Protein AF-A0A9W4WYL2-F1 (afdb_monomer_lite)

Sequence (169 aa):
MANPKKKDCKRVLAKWSCSSDGCPNKWTGSTLILIKKYKDKISAKDLKIGDYIEQKCKICDNKQNELTDYEPYFFEHLVYEDKEKKKWYRVFGEWDCNNNECEKKWTSSYTWILLEKYQNDIPASDLNRVELSSKNLIYLFFVKSAEITPLNASNMWVFKAPKIRYWFN

Foldseek 3Di:
DDQPDPQQWAKWWWWWAAPDPPDRDIDIDIWIAGNVCVLVVPFQVRDDVNRIQFDADPPPRDGDIGGHGIFHDDDPVQWDADPVRFIKGFDWFKWFFPDPPGGDIDIDSQKIFGVVCVRNVPAQQRDAPVRIDNVCPVPDPPDDDDDDDDDDDDRGTGTHGDDPPPDDD

pLDDT: mean 72.33, std 25.0, range [23.36, 96.81]

Secondary structure (DSSP, 8-state):
--PPPGGGEEEEEEEEE--STT---EEEEEEEEEHHHHHTT--GGGPPTTSB-----TTT--S--EEEEEEE---GGGEEE-TT--EEEEEEEEEE-SSTT---EEEEEEEEEEHHHHHTT--GGG--GGGEE-TTTTTS------------S---------S------

Radius of gyration: 21.09 Å; chains: 1; bounding box: 53×27×60 Å

Structure (mmCIF, N/CA/C/O backbone):
data_AF-A0A9W4WYL2-F1
#
_entry.id   AF-A0A9W4WYL2-F1
#
loop_
_atom_site.group_PDB
_atom_site.id
_atom_site.type_symbol
_atom_site.label_atom_id
_atom_site.label_alt_id
_atom_site.label_comp_id
_atom_site.label_asym_id
_atom_site.label_entity_id
_atom_site.label_seq_id
_atom_site.pdbx_PDB_ins_code
_atom_site.Cartn_x
_atom_site.Cartn_y
_atom_site.Cartn_z
_atom_site.occupancy
_atom_site.B_iso_or_equiv
_atom_site.auth_seq_id
_atom_site.auth_comp_id
_atom_site.auth_asym_id
_atom_site.auth_atom_id
_atom_site.pdbx_PDB_model_num
ATOM 1 N N . MET A 1 1 ? -5.420 -9.911 -24.597 1.00 37.19 1 MET A N 1
ATOM 2 C CA . MET A 1 1 ? -4.757 -9.873 -23.274 1.00 37.19 1 MET A CA 1
ATOM 3 C C . MET A 1 1 ? -5.801 -9.471 -22.245 1.00 37.19 1 MET A C 1
ATOM 5 O O . MET A 1 1 ? -6.439 -8.440 -22.422 1.00 37.19 1 MET A O 1
ATOM 9 N N . ALA A 1 2 ? -6.086 -10.332 -21.267 1.00 37.56 2 ALA A N 1
ATOM 10 C CA . ALA A 1 2 ? -7.157 -10.100 -20.303 1.00 37.56 2 ALA A CA 1
ATOM 11 C C . ALA A 1 2 ? -6.724 -9.025 -19.297 1.00 37.56 2 ALA A C 1
ATOM 13 O O . ALA A 1 2 ? -5.819 -9.247 -18.502 1.00 37.56 2 ALA A O 1
ATOM 14 N N . ASN A 1 3 ? -7.362 -7.858 -19.356 1.00 47.19 3 ASN A N 1
ATOM 15 C CA . ASN A 1 3 ? -7.209 -6.813 -18.353 1.00 47.19 3 ASN A CA 1
ATOM 16 C C . ASN A 1 3 ? -7.864 -7.335 -17.058 1.00 47.19 3 ASN A C 1
ATOM 18 O O . ASN A 1 3 ? -9.065 -7.639 -17.099 1.00 47.19 3 ASN A O 1
ATOM 22 N N . PRO A 1 4 ? -7.124 -7.538 -15.950 1.00 49.50 4 PRO A N 1
ATOM 23 C CA . PRO A 1 4 ? -7.703 -8.084 -14.731 1.00 49.50 4 PRO A CA 1
ATOM 24 C C . PRO A 1 4 ? -8.909 -7.236 -14.327 1.00 49.50 4 PRO A C 1
ATOM 26 O O . PRO A 1 4 ? -8.859 -6.003 -14.323 1.00 49.50 4 PRO A O 1
ATOM 29 N N . LYS A 1 5 ? -10.041 -7.894 -14.043 1.00 55.03 5 LYS A N 1
ATOM 30 C CA . LYS A 1 5 ? -11.248 -7.197 -13.588 1.00 55.03 5 LYS A CA 1
ATOM 31 C C . LYS A 1 5 ? -10.836 -6.350 -12.380 1.00 55.03 5 LYS A C 1
ATOM 33 O O . LYS A 1 5 ? -10.385 -6.909 -11.386 1.00 55.03 5 LYS A O 1
ATOM 38 N N . LYS A 1 6 ? -11.017 -5.021 -12.450 1.00 55.94 6 LYS A N 1
ATOM 39 C CA . LYS A 1 6 ? -10.619 -4.014 -11.430 1.00 55.94 6 LYS A CA 1
ATOM 40 C C . LYS A 1 6 ? -10.948 -4.372 -9.964 1.00 55.94 6 LYS A C 1
ATOM 42 O O . LYS A 1 6 ? -10.449 -3.710 -9.064 1.00 55.94 6 LYS A O 1
ATOM 47 N N . LYS A 1 7 ? -11.810 -5.365 -9.716 1.00 58.16 7 LYS A N 1
ATOM 48 C CA . LYS A 1 7 ? -12.261 -5.804 -8.390 1.00 58.16 7 LYS A CA 1
ATOM 49 C C . LYS A 1 7 ? -11.227 -6.628 -7.607 1.00 58.16 7 LYS A C 1
ATOM 51 O O . LYS A 1 7 ? -11.356 -6.677 -6.391 1.00 58.16 7 LYS A O 1
ATOM 56 N N . ASP A 1 8 ? -10.211 -7.197 -8.259 1.00 85.31 8 ASP A N 1
ATOM 57 C CA . ASP A 1 8 ? -9.239 -8.097 -7.609 1.00 85.31 8 ASP A CA 1
ATOM 58 C C . ASP A 1 8 ? -7.826 -7.503 -7.522 1.00 85.31 8 ASP A C 1
ATOM 60 O O . ASP A 1 8 ? -6.835 -8.233 -7.482 1.00 85.31 8 ASP A O 1
ATOM 64 N N . CYS A 1 9 ? -7.719 -6.173 -7.479 1.00 88.25 9 CYS A N 1
ATOM 65 C CA . CYS A 1 9 ? -6.440 -5.482 -7.352 1.00 88.25 9 CYS A CA 1
ATOM 66 C C . CYS A 1 9 ? -6.394 -4.573 -6.119 1.00 88.25 9 CYS A C 1
ATOM 68 O O . CYS A 1 9 ? -7.391 -3.961 -5.734 1.00 88.25 9 CYS A O 1
ATOM 70 N N . LYS A 1 10 ? -5.205 -4.439 -5.534 1.00 89.44 10 LYS A N 1
ATOM 71 C CA . LYS A 1 10 ? -4.867 -3.485 -4.478 1.00 89.44 10 LYS A CA 1
ATOM 72 C C . LYS A 1 10 ? -4.162 -2.281 -5.095 1.00 89.44 10 LYS A C 1
ATOM 74 O O . LYS A 1 10 ? -3.268 -2.445 -5.923 1.00 89.44 10 LYS A O 1
ATOM 79 N N . ARG A 1 11 ? -4.543 -1.070 -4.679 1.00 91.50 11 ARG A N 1
ATOM 80 C CA . ARG A 1 11 ? -3.785 0.142 -5.011 1.00 91.50 11 ARG A CA 1
ATOM 81 C C . ARG A 1 11 ? -2.540 0.239 -4.136 1.00 91.50 11 ARG A C 1
ATOM 83 O O . ARG A 1 11 ? -2.642 0.117 -2.918 1.00 91.50 11 ARG A O 1
ATOM 90 N N . VAL A 1 12 ? -1.401 0.499 -4.765 1.00 92.81 12 VAL A N 1
ATOM 91 C CA . VAL A 1 12 ? -0.087 0.626 -4.120 1.00 92.81 12 VAL A CA 1
ATOM 92 C C . VAL A 1 12 ? 0.611 1.901 -4.582 1.00 92.81 12 VAL A C 1
ATOM 94 O O . VAL A 1 12 ? 0.311 2.414 -5.667 1.00 92.81 12 VAL A O 1
ATOM 97 N N . LEU A 1 13 ? 1.529 2.410 -3.766 1.00 94.62 13 LEU A N 1
ATOM 98 C CA . LEU A 1 13 ? 2.498 3.409 -4.193 1.00 94.62 13 LEU A CA 1
ATOM 99 C C . LEU A 1 13 ? 3.662 2.659 -4.840 1.00 94.62 13 LEU A C 1
ATOM 101 O O . LEU A 1 13 ? 4.321 1.861 -4.191 1.00 94.62 13 LEU A O 1
ATOM 105 N N . ALA A 1 14 ? 3.873 2.866 -6.132 1.00 95.81 14 ALA A N 1
ATOM 106 C CA . ALA A 1 14 ? 4.862 2.152 -6.924 1.00 95.81 14 ALA A CA 1
ATOM 107 C C . ALA A 1 14 ? 6.038 3.056 -7.292 1.00 95.81 14 ALA A C 1
ATOM 109 O O . ALA A 1 14 ? 5.851 4.246 -7.569 1.00 95.81 14 ALA A O 1
ATOM 110 N N . LYS A 1 15 ? 7.233 2.466 -7.346 1.00 96.75 15 LYS A N 1
ATOM 111 C CA . LYS A 1 15 ? 8.458 3.079 -7.866 1.00 96.75 15 LYS A CA 1
ATOM 112 C C . LYS A 1 15 ? 8.805 2.455 -9.212 1.00 96.75 15 LYS A C 1
ATOM 114 O O . LYS A 1 15 ? 8.933 1.236 -9.331 1.00 96.75 15 LYS A O 1
ATOM 119 N N . TRP A 1 16 ? 8.998 3.298 -10.210 1.00 96.06 16 TRP A N 1
ATOM 120 C CA . TRP A 1 16 ? 9.186 2.905 -11.598 1.00 96.06 16 TRP A CA 1
ATOM 121 C C . TRP A 1 16 ? 10.549 3.340 -12.120 1.00 96.06 16 TRP A C 1
ATOM 123 O O . TRP A 1 16 ? 11.052 4.403 -11.742 1.00 96.06 16 TRP A O 1
ATOM 133 N N . SER A 1 17 ? 11.097 2.551 -13.039 1.00 95.19 17 SER A N 1
ATOM 134 C CA . SER A 1 17 ? 12.268 2.897 -13.840 1.00 95.19 17 SER A CA 1
ATOM 135 C C . SER A 1 17 ? 11.942 2.747 -15.319 1.00 95.19 17 SER A C 1
ATOM 137 O O . SER A 1 17 ? 11.336 1.762 -15.738 1.00 95.19 17 SER A O 1
ATOM 139 N N . CYS A 1 18 ? 12.336 3.730 -16.124 1.00 94.50 18 CYS A N 1
ATOM 140 C CA . CYS A 1 18 ? 12.198 3.631 -17.567 1.00 94.50 18 CYS A CA 1
ATOM 141 C C . CYS A 1 18 ? 13.136 2.550 -18.112 1.00 94.50 18 CYS A C 1
ATOM 143 O O . CYS A 1 18 ? 14.311 2.524 -17.756 1.00 94.50 18 CYS A O 1
ATOM 145 N N . SER A 1 19 ? 12.620 1.687 -18.987 1.00 91.69 19 SER A N 1
ATOM 146 C CA . SER A 1 19 ? 13.406 0.620 -19.628 1.00 91.69 19 SER A CA 1
ATOM 147 C C . SER A 1 19 ? 13.875 0.981 -21.042 1.00 91.69 19 SER A C 1
ATOM 149 O O . SER A 1 19 ? 14.463 0.151 -21.720 1.00 91.69 19 SER A O 1
ATOM 151 N N . SER A 1 20 ? 13.592 2.200 -21.512 1.00 91.81 20 SER A N 1
ATOM 152 C CA . SER A 1 20 ? 14.042 2.667 -22.826 1.00 91.81 20 SER A CA 1
ATOM 153 C C . SER A 1 20 ? 15.525 3.014 -22.788 1.00 91.81 20 SER A C 1
ATOM 155 O O . SER A 1 20 ? 15.953 3.773 -21.913 1.00 91.81 20 SER A O 1
ATOM 157 N N . ASP A 1 21 ? 16.271 2.557 -23.794 1.00 87.88 21 ASP A N 1
ATOM 158 C CA . ASP A 1 21 ? 17.680 2.907 -23.970 1.00 87.88 21 ASP A CA 1
ATOM 159 C C . ASP A 1 21 ? 17.869 4.430 -23.958 1.00 87.88 21 ASP A C 1
ATOM 161 O O . ASP A 1 21 ? 17.144 5.178 -24.619 1.00 87.88 21 ASP A O 1
ATOM 165 N N . GLY A 1 22 ? 18.818 4.898 -23.144 1.00 87.44 22 GLY A N 1
ATOM 166 C CA . GLY A 1 22 ? 19.142 6.320 -23.004 1.00 87.44 22 GLY A CA 1
ATOM 167 C C . GLY A 1 22 ? 18.175 7.149 -22.148 1.00 87.44 22 GLY A C 1
ATOM 168 O O . GLY A 1 22 ? 18.391 8.352 -22.011 1.00 87.44 22 GLY A O 1
ATOM 169 N N . CYS A 1 23 ? 17.138 6.559 -21.538 1.00 90.69 23 CYS A N 1
ATOM 170 C CA . CYS A 1 23 ? 16.213 7.287 -20.663 1.00 90.69 23 CYS A CA 1
ATOM 171 C C . CYS A 1 23 ? 16.448 6.958 -19.174 1.00 90.69 23 CYS A C 1
ATOM 173 O O . CYS A 1 23 ? 15.960 5.937 -18.694 1.00 90.69 23 CYS A O 1
ATOM 175 N N . PRO A 1 24 ? 17.104 7.834 -18.387 1.00 91.81 24 PRO A N 1
ATOM 176 C CA . PRO A 1 24 ? 17.406 7.566 -16.975 1.00 91.81 24 PRO A CA 1
ATOM 177 C C . PRO A 1 24 ? 16.215 7.812 -16.027 1.00 91.81 24 PRO A C 1
ATOM 179 O O . PRO A 1 24 ? 16.395 7.902 -14.812 1.00 91.81 24 PRO A O 1
ATOM 182 N N . ASN A 1 25 ? 15.001 7.989 -16.560 1.00 94.88 25 ASN A N 1
ATOM 183 C CA . ASN A 1 25 ? 13.864 8.465 -15.782 1.00 94.88 25 ASN A CA 1
ATOM 184 C C . ASN A 1 25 ? 13.407 7.443 -14.732 1.00 94.88 25 ASN A C 1
ATOM 186 O O . ASN A 1 25 ? 13.124 6.289 -15.058 1.00 94.88 25 ASN A O 1
ATOM 190 N N . LYS A 1 26 ? 13.235 7.910 -13.494 1.00 95.19 26 LYS A N 1
ATOM 191 C CA . LYS A 1 26 ? 12.658 7.158 -12.376 1.00 95.19 26 LYS A CA 1
ATOM 192 C C . LYS A 1 26 ? 11.570 7.995 -11.726 1.00 95.19 26 LYS A C 1
ATOM 194 O O . LYS A 1 26 ? 11.742 9.200 -11.559 1.00 95.19 26 LYS A O 1
ATOM 199 N N . TRP A 1 27 ? 10.451 7.380 -11.365 1.00 95.75 27 TRP A N 1
ATOM 200 C CA . TRP A 1 27 ? 9.332 8.113 -10.771 1.00 95.75 27 TRP A CA 1
ATOM 201 C C . TRP A 1 27 ? 8.545 7.273 -9.778 1.00 95.75 27 TRP A C 1
ATOM 203 O O . TRP A 1 27 ? 8.594 6.045 -9.786 1.00 95.75 27 TRP A O 1
ATOM 213 N N . THR A 1 28 ? 7.782 7.957 -8.932 1.00 94.81 28 THR A N 1
ATOM 214 C CA . THR A 1 28 ? 6.796 7.342 -8.049 1.00 94.81 28 THR A CA 1
ATOM 215 C C . THR A 1 28 ? 5.385 7.653 -8.538 1.00 94.81 28 THR A C 1
ATOM 217 O O . THR A 1 28 ? 5.120 8.692 -9.150 1.00 94.81 28 THR A O 1
ATOM 220 N N . GLY A 1 29 ? 4.459 6.728 -8.316 1.00 91.50 29 GLY A N 1
ATOM 221 C CA . GLY A 1 29 ? 3.064 6.909 -8.702 1.00 91.50 29 GLY A CA 1
ATOM 222 C C . GLY A 1 29 ? 2.185 5.771 -8.214 1.00 91.50 29 GLY A C 1
ATOM 223 O O . GLY A 1 29 ? 2.671 4.691 -7.897 1.00 91.50 29 GLY A O 1
ATOM 224 N N . SER A 1 30 ? 0.872 5.985 -8.151 1.00 91.75 30 SER A N 1
ATOM 225 C CA . SER A 1 30 ? -0.036 4.911 -7.741 1.00 91.75 30 SER A CA 1
ATOM 226 C C . SER A 1 30 ? -0.292 3.936 -8.888 1.00 91.75 30 SER A C 1
ATOM 228 O O . SER A 1 30 ? -0.640 4.384 -9.981 1.00 91.75 30 SER A O 1
ATOM 230 N N . THR A 1 31 ? -0.227 2.631 -8.637 1.00 93.12 31 THR A N 1
ATOM 231 C CA . THR A 1 31 ? -0.691 1.597 -9.579 1.00 93.12 31 THR A CA 1
ATOM 232 C C . THR A 1 31 ? -1.582 0.568 -8.880 1.00 93.12 31 THR A C 1
ATOM 234 O O . THR A 1 31 ? -1.843 0.676 -7.681 1.00 93.12 31 THR A O 1
ATOM 237 N N . LEU A 1 32 ? -2.095 -0.402 -9.635 1.00 92.75 32 LEU A N 1
ATOM 238 C CA . LEU A 1 32 ? -2.851 -1.541 -9.130 1.00 92.75 32 LEU A CA 1
ATOM 239 C C . LEU A 1 32 ? -2.025 -2.822 -9.295 1.00 92.75 32 LEU A C 1
ATOM 241 O O . LEU A 1 32 ? -1.517 -3.070 -10.385 1.00 92.75 32 LEU A O 1
ATOM 245 N N . ILE A 1 33 ? -1.946 -3.635 -8.240 1.00 92.81 33 ILE A N 1
ATOM 246 C CA . ILE A 1 33 ? -1.345 -4.981 -8.229 1.00 92.81 33 ILE A CA 1
ATOM 247 C C . ILE A 1 33 ? -2.438 -6.000 -7.909 1.00 92.81 33 ILE A C 1
ATOM 249 O O . ILE A 1 33 ? -3.313 -5.714 -7.090 1.00 92.81 33 ILE A O 1
ATOM 253 N N . LEU A 1 34 ? -2.404 -7.188 -8.515 1.00 92.00 34 LEU A N 1
ATOM 254 C CA . LEU A 1 34 ? -3.303 -8.289 -8.164 1.00 92.00 34 LEU A CA 1
ATOM 255 C C . LEU A 1 34 ? -3.278 -8.553 -6.654 1.00 92.00 34 LEU A C 1
ATOM 257 O O . LEU A 1 34 ? -2.224 -8.774 -6.057 1.00 92.00 34 LEU A O 1
ATOM 261 N N . ILE A 1 35 ? -4.457 -8.589 -6.033 1.00 90.38 35 ILE A N 1
ATOM 262 C CA . ILE A 1 35 ? -4.594 -8.673 -4.575 1.00 90.38 35 ILE A CA 1
ATOM 263 C C . ILE A 1 35 ? -3.926 -9.924 -4.001 1.00 90.38 35 ILE A C 1
ATOM 265 O O . ILE A 1 35 ? -3.360 -9.869 -2.915 1.00 90.38 35 ILE A O 1
ATOM 269 N N . LYS A 1 36 ? -3.947 -11.040 -4.742 1.00 91.31 36 LYS A N 1
ATOM 270 C CA . LYS A 1 36 ? -3.271 -12.281 -4.349 1.00 91.31 36 LYS A CA 1
ATOM 271 C C . LYS A 1 36 ? -1.759 -12.073 -4.244 1.00 91.31 36 LYS A C 1
ATOM 273 O O . LYS A 1 36 ? -1.185 -12.348 -3.204 1.00 91.31 36 LYS A O 1
ATOM 278 N N . LYS A 1 37 ? -1.142 -11.500 -5.280 1.00 94.38 37 LYS A N 1
ATOM 279 C CA . LYS A 1 37 ? 0.303 -11.222 -5.326 1.00 94.38 37 LYS A CA 1
ATOM 280 C C . LYS A 1 37 ? 0.739 -10.265 -4.224 1.00 94.38 37 LYS A C 1
ATOM 282 O O . LYS A 1 37 ? 1.769 -10.479 -3.596 1.00 94.38 37 LYS A O 1
ATOM 287 N N . TYR A 1 38 ? -0.081 -9.249 -3.972 1.00 91.69 38 TYR A N 1
ATOM 288 C CA . TYR A 1 38 ? 0.141 -8.306 -2.885 1.00 91.69 38 TYR A CA 1
ATOM 289 C C . TYR A 1 38 ? 0.102 -8.995 -1.510 1.00 91.69 38 TYR A C 1
ATOM 291 O O . TYR A 1 38 ? 1.013 -8.818 -0.707 1.00 91.69 38 TYR A O 1
ATOM 299 N N . LYS A 1 39 ? -0.917 -9.826 -1.247 1.00 89.44 39 LYS A N 1
ATOM 300 C CA . LYS A 1 39 ? -1.048 -10.575 0.017 1.00 89.44 39 LYS A CA 1
ATOM 301 C C . LYS A 1 39 ? 0.060 -11.605 0.222 1.00 89.44 39 LYS A C 1
ATOM 303 O O . LYS A 1 39 ? 0.528 -11.766 1.344 1.00 89.44 39 LYS A O 1
ATOM 308 N N . ASP A 1 40 ? 0.507 -12.234 -0.860 1.00 93.62 40 ASP A N 1
ATOM 309 C CA . ASP A 1 40 ? 1.640 -13.163 -0.870 1.00 93.62 40 ASP A CA 1
ATOM 310 C C . ASP A 1 40 ? 2.995 -12.427 -0.727 1.00 93.62 40 ASP A C 1
ATOM 312 O O . ASP A 1 40 ? 4.043 -13.069 -0.727 1.00 93.62 40 ASP A O 1
ATOM 316 N N . LYS A 1 41 ? 2.988 -11.086 -0.598 1.00 91.38 41 LYS A N 1
ATOM 317 C CA . LYS A 1 41 ? 4.164 -10.211 -0.438 1.00 91.38 41 LYS A CA 1
ATOM 318 C C . LYS A 1 41 ? 5.229 -10.424 -1.521 1.00 91.38 41 LYS A C 1
ATOM 320 O O . LYS A 1 41 ? 6.427 -10.351 -1.253 1.00 91.38 41 LYS A O 1
ATOM 325 N N . ILE A 1 42 ? 4.792 -10.683 -2.755 1.00 95.62 42 ILE A N 1
ATOM 326 C CA . ILE A 1 42 ? 5.685 -10.916 -3.897 1.00 95.62 42 ILE A CA 1
ATOM 327 C C . ILE A 1 42 ? 6.447 -9.633 -4.226 1.00 95.62 42 ILE A C 1
ATOM 329 O O . ILE A 1 42 ? 5.828 -8.597 -4.455 1.00 95.62 42 ILE A O 1
ATOM 333 N N . SER A 1 43 ? 7.777 -9.687 -4.281 1.00 95.75 43 SER A N 1
ATOM 334 C CA . SER A 1 43 ? 8.586 -8.504 -4.583 1.00 95.75 43 SER A CA 1
ATOM 335 C C . SER A 1 43 ? 8.298 -7.970 -5.990 1.00 95.75 43 SER A C 1
ATOM 337 O O . SER A 1 43 ? 7.902 -8.721 -6.880 1.00 95.75 43 SER A O 1
ATOM 339 N N . ALA A 1 44 ? 8.532 -6.675 -6.217 1.00 94.88 44 ALA A N 1
ATOM 340 C CA . ALA A 1 44 ? 8.327 -6.051 -7.525 1.00 94.88 44 ALA A CA 1
ATOM 341 C C . ALA A 1 44 ? 9.067 -6.774 -8.668 1.00 94.88 44 ALA A C 1
ATOM 343 O O . ALA A 1 44 ? 8.523 -6.914 -9.760 1.00 94.88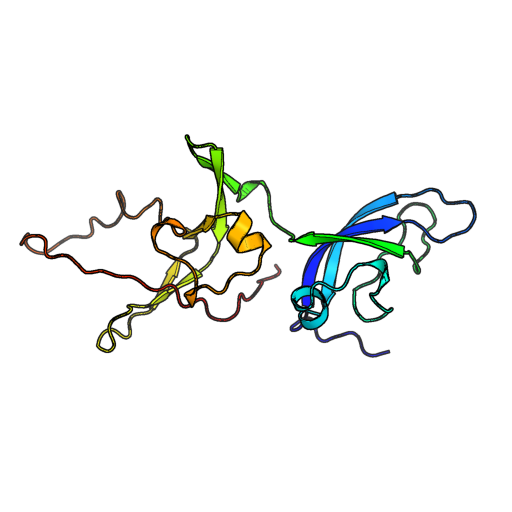 44 ALA A O 1
ATOM 344 N N . LYS A 1 45 ? 10.264 -7.304 -8.382 1.00 93.88 45 LYS A N 1
ATOM 345 C CA . LYS A 1 45 ? 11.117 -8.027 -9.338 1.00 93.88 45 LYS A CA 1
ATOM 346 C C . LYS A 1 45 ? 10.549 -9.383 -9.757 1.00 93.88 45 LYS A C 1
ATOM 348 O O . LYS A 1 45 ? 10.841 -9.856 -10.850 1.00 93.88 45 LYS A O 1
ATOM 353 N N . ASP A 1 46 ? 9.741 -9.996 -8.897 1.00 96.19 46 ASP A N 1
ATOM 354 C CA . ASP A 1 46 ? 9.143 -11.316 -9.126 1.00 96.19 46 ASP A CA 1
ATOM 355 C C . ASP A 1 46 ? 7.731 -11.224 -9.737 1.00 96.19 46 ASP A C 1
ATOM 357 O O . ASP A 1 46 ? 7.112 -12.243 -10.070 1.00 96.19 46 ASP A O 1
ATOM 361 N N . LEU A 1 47 ? 7.194 -10.006 -9.883 1.00 94.00 47 LEU A N 1
ATOM 362 C CA . LEU A 1 47 ? 5.912 -9.770 -10.537 1.00 94.00 47 LEU A CA 1
ATOM 363 C C . LEU A 1 47 ? 6.048 -9.905 -12.052 1.00 94.00 47 LEU A C 1
ATOM 365 O O . LEU A 1 47 ? 6.962 -9.372 -12.677 1.00 94.00 47 LEU A O 1
ATOM 369 N N . LYS A 1 48 ? 5.079 -10.582 -12.664 1.00 92.50 48 LYS A N 1
ATOM 370 C CA . LYS A 1 48 ? 5.018 -10.742 -14.120 1.00 92.50 48 LYS A CA 1
ATOM 371 C C . LYS A 1 48 ? 4.156 -9.650 -14.742 1.00 92.50 48 LYS A C 1
ATOM 373 O O . LYS A 1 48 ? 3.251 -9.118 -14.100 1.00 92.50 48 LYS A O 1
ATOM 378 N N . ILE A 1 49 ? 4.382 -9.358 -16.022 1.00 86.62 49 ILE A N 1
ATOM 379 C CA . ILE A 1 49 ? 3.467 -8.514 -16.802 1.00 86.62 49 ILE A CA 1
ATOM 380 C C . ILE A 1 49 ? 2.057 -9.118 -16.717 1.00 86.62 49 ILE A C 1
ATOM 382 O O . ILE A 1 49 ? 1.868 -10.316 -16.937 1.00 86.62 49 ILE A O 1
ATOM 386 N N . GLY A 1 50 ? 1.076 -8.291 -16.353 1.00 87.56 50 GLY A N 1
ATOM 387 C CA . GLY A 1 50 ? -0.295 -8.714 -16.050 1.00 87.56 50 GLY A CA 1
ATOM 388 C C . GLY A 1 50 ? -0.596 -8.898 -14.556 1.00 87.56 50 GLY A C 1
ATOM 389 O O . GLY A 1 50 ? -1.769 -8.856 -14.184 1.00 87.56 50 GLY A O 1
ATOM 390 N N . ASP A 1 51 ? 0.420 -9.012 -13.690 1.00 92.94 51 ASP A N 1
ATOM 391 C CA . ASP A 1 51 ? 0.236 -8.976 -12.229 1.00 92.94 51 ASP A CA 1
ATOM 392 C C . ASP A 1 51 ? -0.022 -7.544 -11.714 1.00 92.94 51 ASP A C 1
ATOM 394 O O . ASP A 1 51 ? -0.483 -7.359 -10.585 1.00 92.94 51 ASP A O 1
ATOM 398 N N . TYR A 1 52 ? 0.254 -6.526 -12.533 1.00 92.31 52 TYR A N 1
ATOM 399 C CA . TYR A 1 52 ? 0.065 -5.113 -12.220 1.00 92.31 52 TYR A CA 1
ATOM 400 C C . TYR A 1 52 ? -0.313 -4.296 -13.462 1.00 92.31 52 TYR A C 1
ATOM 402 O O . TYR A 1 52 ? -0.165 -4.755 -14.595 1.00 92.31 52 TYR A O 1
ATOM 410 N N . ILE A 1 53 ? -0.804 -3.072 -13.247 1.00 90.62 53 ILE A N 1
ATOM 411 C CA . ILE A 1 53 ? -1.063 -2.114 -14.331 1.00 90.62 53 ILE A CA 1
ATOM 412 C C . ILE A 1 53 ? 0.226 -1.365 -14.674 1.00 90.62 53 ILE A C 1
ATOM 414 O O . ILE A 1 53 ? 0.797 -0.665 -13.834 1.00 90.62 53 ILE A O 1
ATOM 418 N N . GLU A 1 54 ? 0.667 -1.507 -15.920 1.00 91.06 54 GLU A N 1
ATOM 419 C CA . GLU A 1 54 ? 1.836 -0.821 -16.472 1.00 91.06 54 GLU A CA 1
ATOM 420 C C . GLU A 1 54 ? 1.631 0.702 -16.518 1.00 91.06 54 GLU A C 1
ATOM 422 O O . GLU A 1 54 ? 0.512 1.200 -16.685 1.00 91.06 54 GLU A O 1
ATOM 427 N N . GLN A 1 55 ? 2.723 1.459 -16.389 1.00 90.75 55 GLN A N 1
ATOM 428 C CA . GLN A 1 55 ? 2.713 2.914 -16.527 1.00 90.75 55 GLN A CA 1
ATOM 429 C C . GLN A 1 55 ? 3.621 3.379 -17.653 1.00 90.75 55 GLN A C 1
ATOM 431 O O . GLN A 1 55 ? 4.718 2.862 -17.842 1.00 90.75 55 GLN A O 1
ATOM 436 N N . LYS A 1 56 ? 3.170 4.416 -18.363 1.00 92.62 56 LYS A N 1
ATOM 437 C CA . LYS A 1 56 ? 3.943 5.098 -19.401 1.00 92.62 56 LYS A CA 1
ATOM 438 C C . LYS A 1 56 ? 4.986 6.023 -18.768 1.00 92.62 56 LYS A C 1
ATOM 440 O O . LYS A 1 56 ? 4.673 6.762 -17.832 1.00 92.62 56 LYS A O 1
ATOM 445 N N . CYS A 1 57 ? 6.194 6.034 -19.318 1.00 93.75 57 CYS A N 1
ATOM 446 C CA . CYS A 1 57 ? 7.215 7.011 -18.973 1.00 93.75 57 CYS A CA 1
ATOM 447 C C . CYS A 1 57 ? 6.758 8.391 -19.455 1.00 93.75 57 CYS A C 1
ATOM 449 O O . CYS A 1 57 ? 6.381 8.549 -20.611 1.00 93.75 57 CYS A O 1
ATOM 451 N N . LYS A 1 58 ? 6.811 9.401 -18.583 1.00 90.00 58 LYS A N 1
ATOM 452 C CA . LYS A 1 58 ? 6.378 10.769 -18.920 1.00 90.00 58 LYS A CA 1
ATOM 453 C C . LYS A 1 58 ? 7.374 11.544 -19.792 1.00 90.00 58 LYS A C 1
ATOM 455 O O . LYS A 1 58 ? 7.028 12.618 -20.262 1.00 90.00 58 LYS A O 1
ATOM 460 N N . ILE A 1 59 ? 8.600 11.035 -19.953 1.00 92.75 59 ILE A N 1
ATOM 461 C CA . ILE A 1 59 ? 9.667 11.706 -20.712 1.00 92.75 59 ILE A CA 1
ATOM 462 C C . ILE A 1 59 ? 9.738 11.173 -22.142 1.00 92.75 59 ILE A C 1
ATOM 464 O O . ILE A 1 59 ? 9.621 11.941 -23.087 1.00 92.75 59 ILE A O 1
ATOM 468 N N . CYS A 1 60 ? 9.935 9.863 -22.305 1.00 92.44 60 CYS A N 1
ATOM 469 C CA . CYS A 1 60 ? 10.131 9.242 -23.620 1.00 92.44 60 CYS A CA 1
ATOM 470 C C . CYS A 1 60 ? 8.916 8.456 -24.116 1.00 92.44 60 CYS A C 1
ATOM 472 O O . CYS A 1 60 ? 9.006 7.750 -25.115 1.00 92.44 60 CYS A O 1
ATOM 474 N N . ASP A 1 61 ? 7.792 8.521 -23.401 1.00 90.88 61 ASP A N 1
ATOM 475 C CA . ASP A 1 61 ? 6.542 7.881 -23.794 1.00 90.88 61 ASP A CA 1
ATOM 476 C C . ASP A 1 61 ? 6.565 6.342 -23.913 1.00 90.88 61 ASP A C 1
ATOM 478 O O . ASP A 1 61 ? 5.564 5.734 -24.311 1.00 90.88 61 ASP A O 1
ATOM 482 N N . ASN A 1 62 ? 7.654 5.697 -23.481 1.00 91.56 62 ASN A N 1
ATOM 483 C CA . ASN A 1 62 ? 7.766 4.245 -23.418 1.00 91.56 62 ASN A CA 1
ATOM 484 C C . ASN A 1 62 ? 6.661 3.650 -22.532 1.00 91.56 62 ASN A C 1
ATOM 486 O O . ASN A 1 62 ? 6.387 4.161 -21.444 1.00 91.56 62 ASN A O 1
ATOM 490 N N . LYS A 1 63 ? 6.031 2.563 -22.986 1.00 87.69 63 LYS A N 1
ATOM 491 C CA . LYS A 1 63 ? 4.930 1.880 -22.284 1.00 87.69 63 LYS A CA 1
ATOM 492 C C . LYS A 1 63 ? 5.402 0.702 -21.432 1.00 87.69 63 LYS A C 1
ATOM 494 O O . LYS A 1 63 ? 4.736 0.385 -20.455 1.00 87.69 63 LYS A O 1
ATOM 499 N N . GLN A 1 64 ? 6.528 0.091 -21.794 1.00 86.44 64 GLN A N 1
ATOM 500 C CA . GLN A 1 64 ? 7.094 -1.064 -21.101 1.00 86.44 64 GLN A CA 1
ATOM 501 C C . GLN A 1 64 ? 8.187 -0.575 -20.159 1.00 86.44 64 GLN A C 1
ATOM 503 O O . GLN A 1 64 ? 9.337 -0.416 -20.563 1.00 86.44 64 GLN A O 1
ATOM 508 N N . ASN A 1 65 ? 7.801 -0.254 -18.929 1.00 91.81 65 ASN A N 1
ATOM 509 C CA . ASN A 1 65 ? 8.713 0.230 -17.899 1.00 91.81 65 ASN A CA 1
ATOM 510 C C . ASN A 1 65 ? 8.727 -0.727 -16.716 1.00 91.81 65 ASN A C 1
ATOM 512 O O . ASN A 1 65 ? 7.757 -1.440 -16.459 1.00 91.81 65 ASN A O 1
ATOM 516 N N . GLU A 1 66 ? 9.822 -0.701 -15.976 1.00 92.25 66 GLU A N 1
ATOM 517 C CA . GLU A 1 66 ? 10.054 -1.618 -14.877 1.00 92.25 66 GLU A CA 1
ATOM 518 C C . GLU A 1 66 ? 9.419 -1.094 -13.587 1.00 92.25 66 GLU A C 1
ATOM 520 O O . GLU A 1 66 ? 9.704 0.022 -13.138 1.00 92.25 66 GLU A O 1
ATOM 525 N N . LEU A 1 67 ? 8.576 -1.920 -12.966 1.00 95.12 67 LEU A N 1
ATOM 526 C CA . LEU A 1 67 ? 8.165 -1.737 -11.580 1.00 95.12 67 LEU A CA 1
ATOM 527 C C . LEU A 1 67 ? 9.304 -2.224 -10.678 1.00 95.12 67 LEU A C 1
ATOM 529 O O . LEU A 1 67 ? 9.548 -3.420 -10.571 1.00 95.12 67 LEU A O 1
ATOM 533 N N . THR A 1 68 ? 10.001 -1.297 -10.031 1.00 95.50 68 THR A N 1
ATOM 534 C CA . THR A 1 68 ? 11.205 -1.609 -9.238 1.00 95.50 68 THR A CA 1
ATOM 535 C C . THR A 1 68 ? 10.909 -1.892 -7.770 1.00 95.50 68 THR A C 1
ATOM 537 O O . THR A 1 68 ? 11.656 -2.622 -7.121 1.00 95.50 68 THR A O 1
ATOM 540 N N . ASP A 1 69 ? 9.833 -1.309 -7.242 1.00 96.81 69 ASP A N 1
ATOM 541 C CA . ASP A 1 69 ? 9.424 -1.434 -5.844 1.00 96.81 69 ASP A CA 1
ATOM 542 C C . ASP A 1 69 ? 7.968 -0.979 -5.682 1.00 96.81 69 ASP A C 1
ATOM 544 O O . ASP A 1 69 ? 7.445 -0.229 -6.517 1.00 96.81 69 ASP A O 1
ATOM 548 N N . TYR A 1 70 ? 7.312 -1.398 -4.605 1.00 95.75 70 TYR A N 1
ATOM 549 C CA . TYR A 1 70 ? 6.003 -0.877 -4.234 1.00 95.75 70 TYR A CA 1
ATOM 550 C C . TYR A 1 70 ? 5.742 -0.991 -2.731 1.00 95.75 70 TYR A C 1
ATOM 552 O O . TYR A 1 70 ? 6.215 -1.901 -2.056 1.00 95.75 70 TYR A O 1
ATOM 560 N N . GLU A 1 71 ? 4.909 -0.092 -2.219 1.00 94.00 71 GLU A N 1
ATOM 561 C CA . GLU A 1 71 ? 4.507 -0.048 -0.816 1.00 94.00 71 GLU A CA 1
ATOM 562 C C . GLU A 1 71 ? 2.998 0.229 -0.668 1.00 94.00 71 GLU A C 1
ATOM 564 O O . GLU A 1 71 ? 2.333 0.647 -1.629 1.00 94.00 71 GLU A O 1
ATOM 569 N N . PRO A 1 72 ? 2.402 -0.041 0.510 1.00 90.06 72 PRO A N 1
ATOM 570 C CA . PRO A 1 72 ? 0.984 0.205 0.743 1.00 90.06 72 PRO A CA 1
ATOM 571 C C . PRO A 1 72 ? 0.608 1.663 0.451 1.00 90.06 72 PRO A C 1
ATOM 573 O O . PRO A 1 72 ? 1.236 2.595 0.946 1.00 90.06 72 PRO A O 1
ATOM 576 N N . TYR A 1 73 ? -0.453 1.868 -0.333 1.00 89.25 73 TYR A N 1
ATOM 577 C CA . TYR A 1 73 ? -0.938 3.211 -0.641 1.00 89.25 73 TYR A CA 1
ATOM 578 C C . TYR A 1 73 ? -1.863 3.729 0.463 1.00 89.25 73 TYR A C 1
ATOM 580 O O . TYR A 1 73 ? -2.871 3.096 0.797 1.00 89.25 73 TYR A O 1
ATOM 588 N N . PHE A 1 74 ? -1.560 4.916 0.979 1.00 86.00 74 PHE A N 1
ATOM 589 C CA . PHE A 1 74 ? -2.415 5.662 1.894 1.00 86.00 74 PHE A CA 1
ATOM 590 C C . PHE A 1 74 ? -2.312 7.160 1.602 1.00 86.00 74 PHE A C 1
ATOM 592 O O . PHE A 1 74 ? -1.378 7.629 0.957 1.00 86.00 74 PHE A O 1
ATOM 599 N N . PHE A 1 75 ? -3.301 7.913 2.071 1.00 85.50 75 PHE A N 1
ATOM 600 C CA . PHE A 1 75 ? -3.319 9.365 1.941 1.00 85.50 75 PHE A CA 1
ATOM 601 C C . PHE A 1 75 ? -2.772 10.011 3.211 1.00 85.50 75 PHE A C 1
ATOM 603 O O . PHE A 1 75 ? -3.342 9.816 4.283 1.00 85.50 75 PHE A O 1
ATOM 610 N N . GLU A 1 76 ? -1.712 10.809 3.096 1.00 88.31 76 GLU A N 1
ATOM 611 C CA . GLU A 1 76 ? -1.067 11.450 4.253 1.00 88.31 76 GLU A CA 1
ATOM 612 C C . GLU A 1 76 ? -2.025 12.337 5.059 1.00 88.31 76 GLU A C 1
ATOM 614 O O . GLU A 1 76 ? -1.987 12.322 6.282 1.00 88.31 76 GLU A O 1
ATOM 619 N N . HIS A 1 77 ? -2.960 13.034 4.404 1.00 87.12 77 HIS A N 1
ATOM 620 C CA . HIS A 1 77 ? -3.951 13.881 5.084 1.00 87.12 77 HIS A CA 1
ATOM 621 C C . HIS A 1 77 ? -4.977 13.098 5.929 1.00 87.12 77 HIS A C 1
ATOM 623 O O . HIS A 1 77 ? -5.758 13.696 6.667 1.00 87.12 77 HIS A O 1
ATOM 629 N N . LEU A 1 78 ? -5.014 11.767 5.805 1.00 86.81 78 LEU A N 1
ATOM 630 C CA . LEU A 1 78 ? -5.813 10.879 6.654 1.00 86.81 78 LEU A CA 1
ATOM 631 C C . LEU A 1 78 ? -4.985 10.279 7.798 1.00 86.81 78 LEU A C 1
ATOM 633 O O . LEU A 1 78 ? -5.512 9.475 8.567 1.00 86.81 78 LEU A O 1
ATOM 637 N N . VAL A 1 79 ? -3.707 10.646 7.909 1.00 89.81 79 VAL A N 1
ATOM 638 C CA . VAL A 1 79 ? -2.825 10.234 8.997 1.00 89.81 79 VAL A CA 1
ATOM 639 C C . VAL A 1 79 ? -2.853 11.286 10.100 1.00 89.81 79 VAL A C 1
ATOM 641 O O . VAL A 1 79 ? -2.694 12.478 9.858 1.00 89.81 79 VAL A O 1
ATOM 644 N N . TYR A 1 80 ? -3.032 10.828 11.331 1.00 89.31 80 TYR A N 1
ATOM 645 C CA . TYR A 1 80 ? -2.929 11.626 12.543 1.00 89.31 80 TYR A CA 1
ATOM 646 C C . TYR A 1 80 ? -1.855 11.020 13.448 1.00 89.31 80 TYR A C 1
ATOM 648 O O . TYR A 1 80 ? -1.875 9.818 13.702 1.00 89.31 80 TYR A O 1
ATOM 656 N N . GLU A 1 81 ? -0.942 11.836 13.963 1.00 91.88 81 GLU A N 1
ATOM 657 C CA . GLU A 1 81 ? 0.053 11.413 14.952 1.00 91.88 81 GLU A CA 1
ATOM 658 C C . GLU A 1 81 ? -0.385 11.861 16.353 1.00 91.88 81 GLU A C 1
ATOM 660 O O . GLU A 1 81 ? -0.762 13.018 16.553 1.00 91.88 81 GLU A O 1
ATOM 665 N N . ASP A 1 82 ? -0.403 10.937 17.318 1.00 87.50 82 ASP A N 1
ATOM 666 C CA . ASP A 1 82 ? -0.743 11.255 18.707 1.00 87.50 82 ASP A CA 1
ATOM 667 C C . ASP A 1 82 ? 0.466 11.729 19.533 1.00 87.50 82 ASP A C 1
ATOM 669 O O . ASP A 1 82 ? 1.594 11.819 19.054 1.00 87.50 82 ASP A O 1
ATOM 673 N N . LYS A 1 83 ? 0.225 12.048 20.811 1.00 87.75 83 LYS A N 1
ATOM 674 C CA . LYS A 1 83 ? 1.264 12.532 21.735 1.00 87.75 83 LYS A CA 1
ATOM 675 C C . LYS A 1 83 ? 2.374 11.504 21.997 1.00 87.75 83 LYS A C 1
ATOM 677 O O . LYS A 1 83 ? 3.470 11.895 22.384 1.00 87.75 83 LYS A O 1
ATOM 682 N N . GLU A 1 84 ? 2.102 10.218 21.786 1.00 89.88 84 GLU A N 1
ATOM 683 C CA . GLU A 1 84 ? 3.060 9.117 21.926 1.00 89.88 84 GLU A CA 1
ATOM 684 C C . GLU A 1 84 ? 3.764 8.797 20.595 1.00 89.88 84 GLU A C 1
ATOM 686 O O . GLU A 1 84 ? 4.439 7.775 20.484 1.00 89.88 84 GLU A O 1
ATOM 691 N N . LYS A 1 85 ? 3.618 9.663 19.578 1.00 91.12 85 LYS A N 1
ATOM 692 C CA . LYS A 1 85 ? 4.136 9.480 18.212 1.00 91.12 85 LYS A CA 1
ATOM 693 C C . LYS A 1 85 ? 3.562 8.259 17.487 1.00 91.12 85 LYS A C 1
ATOM 695 O O . LYS A 1 85 ? 4.143 7.785 16.508 1.00 91.12 85 LYS A O 1
ATOM 700 N N . LYS A 1 86 ? 2.409 7.737 17.921 1.00 89.56 86 LYS A N 1
ATOM 701 C CA . LYS A 1 86 ? 1.713 6.677 17.181 1.00 89.56 86 LYS A CA 1
ATOM 702 C C . LYS A 1 86 ? 0.935 7.299 16.034 1.00 89.56 86 LYS A C 1
ATOM 704 O O . LYS A 1 86 ? 0.179 8.256 16.216 1.00 89.56 86 LYS A O 1
ATOM 709 N N . LYS A 1 87 ? 1.098 6.717 14.847 1.00 92.00 87 LYS A N 1
ATOM 710 C CA . LYS A 1 87 ? 0.390 7.131 13.635 1.00 92.00 87 LYS A CA 1
ATOM 711 C C . LYS A 1 87 ? -0.902 6.344 13.487 1.00 92.00 87 LYS A C 1
ATOM 713 O O . LYS A 1 87 ? -0.900 5.116 13.445 1.00 92.00 87 LYS A O 1
ATOM 718 N N . TRP A 1 88 ? -1.993 7.075 13.362 1.00 89.81 88 TRP A N 1
ATOM 719 C CA . TRP A 1 88 ? -3.343 6.580 13.167 1.00 89.81 88 TRP A CA 1
ATOM 720 C C . TRP A 1 88 ? -3.814 6.943 11.766 1.00 89.81 88 TRP A C 1
ATOM 722 O O . TRP A 1 88 ? -3.614 8.067 11.322 1.00 89.81 88 TRP A O 1
ATOM 732 N N . TYR A 1 89 ? -4.460 6.014 11.079 1.00 87.62 89 TYR A N 1
ATOM 733 C CA . TYR A 1 89 ? -5.028 6.205 9.756 1.00 87.62 89 TYR A CA 1
ATOM 734 C C . TYR A 1 89 ? -6.551 6.207 9.828 1.00 87.62 89 TYR A C 1
ATOM 736 O O . TYR A 1 89 ? -7.161 5.309 10.417 1.00 87.62 89 TYR A O 1
ATOM 744 N N . ARG A 1 90 ? -7.169 7.230 9.239 1.00 87.12 90 ARG A N 1
ATOM 745 C CA . ARG A 1 90 ? -8.621 7.361 9.170 1.00 87.12 90 ARG A CA 1
ATOM 746 C C . ARG A 1 90 ? -9.178 6.477 8.061 1.00 87.12 90 ARG A C 1
ATOM 748 O O . ARG A 1 90 ? -8.817 6.633 6.896 1.00 87.12 90 ARG A O 1
ATOM 755 N N . VAL A 1 91 ? -10.111 5.603 8.416 1.00 81.06 91 VAL A N 1
ATOM 756 C CA . VAL A 1 91 ? -10.780 4.688 7.489 1.00 81.06 91 VAL A CA 1
ATOM 757 C C . VAL A 1 91 ? -12.295 4.819 7.562 1.00 81.06 91 VAL A C 1
ATOM 759 O O . VAL A 1 91 ? -12.873 5.191 8.585 1.00 81.06 91 VAL A O 1
ATOM 762 N N . PHE A 1 92 ? -12.940 4.479 6.449 1.00 80.38 92 PHE A N 1
ATOM 763 C CA . PHE A 1 92 ? -14.358 4.163 6.437 1.00 80.38 92 PHE A CA 1
ATOM 764 C C . PHE A 1 92 ? -14.535 2.707 6.859 1.00 80.38 92 PHE A C 1
ATOM 766 O O . PHE A 1 92 ? -13.892 1.818 6.300 1.00 80.38 92 PHE A O 1
ATOM 773 N N . GLY A 1 93 ? -15.391 2.467 7.842 1.00 73.69 93 GLY A N 1
ATOM 774 C CA . GLY A 1 93 ? -15.626 1.139 8.383 1.00 73.69 93 GLY A CA 1
ATOM 775 C C . GLY A 1 93 ? -17.101 0.876 8.641 1.00 73.69 93 GLY A C 1
ATOM 776 O O . GLY A 1 93 ? -17.853 1.798 8.948 1.00 73.69 93 GLY A O 1
ATOM 777 N N . GLU A 1 94 ? -17.504 -0.385 8.533 1.00 75.81 94 GLU A N 1
ATOM 778 C CA . GLU A 1 94 ? -18.780 -0.870 9.057 1.00 75.81 94 GLU A CA 1
ATOM 779 C C . GLU A 1 94 ? -18.523 -1.477 10.432 1.00 75.81 94 GLU A C 1
ATOM 781 O O . GLU A 1 94 ? -17.560 -2.217 10.630 1.00 75.81 94 GLU A O 1
ATOM 786 N N . TRP A 1 95 ? -19.373 -1.122 11.375 1.00 74.06 95 TRP A N 1
ATOM 787 C CA . TRP A 1 95 ? -19.350 -1.609 12.737 1.00 74.06 95 TRP A CA 1
ATOM 788 C C . TRP A 1 95 ? -20.594 -2.445 12.974 1.00 74.06 95 TRP A C 1
ATOM 790 O O . TRP A 1 95 ? -21.667 -2.102 12.472 1.00 74.06 95 TRP A O 1
ATOM 800 N N . ASP A 1 96 ? -20.452 -3.500 13.764 1.00 73.69 96 ASP A N 1
ATOM 801 C CA . ASP A 1 96 ? -21.558 -4.289 14.276 1.00 73.69 96 ASP A CA 1
ATOM 802 C C . ASP A 1 96 ? -21.435 -4.478 15.791 1.00 73.69 96 ASP A C 1
ATOM 804 O O . ASP A 1 96 ? -20.392 -4.266 16.418 1.00 73.69 96 ASP A O 1
ATOM 808 N N . CYS A 1 97 ? -22.561 -4.800 16.418 1.00 68.50 97 CYS A N 1
ATOM 809 C CA . CYS A 1 97 ? -22.535 -5.288 17.784 1.00 68.50 97 CYS A CA 1
ATOM 810 C C . CYS A 1 97 ? -21.893 -6.684 17.822 1.00 68.50 97 CYS A C 1
ATOM 812 O O . CYS A 1 97 ? -22.239 -7.551 17.028 1.00 68.50 97 CYS A O 1
ATOM 814 N N . ASN A 1 98 ? -21.045 -6.942 18.818 1.00 63.25 98 ASN A N 1
ATOM 815 C CA . ASN A 1 98 ? -20.469 -8.272 19.065 1.00 63.25 98 ASN A CA 1
ATOM 816 C C . ASN A 1 98 ? -21.406 -9.214 19.856 1.00 63.25 98 ASN A C 1
ATOM 818 O O . ASN A 1 98 ? -21.021 -10.318 20.225 1.00 63.25 98 ASN A O 1
ATOM 822 N N . ASN A 1 99 ? -22.617 -8.767 20.199 1.00 64.38 99 ASN A N 1
ATOM 823 C CA . ASN A 1 99 ? -23.598 -9.612 20.873 1.00 64.38 99 ASN A CA 1
ATOM 824 C C . ASN A 1 99 ? -24.458 -10.307 19.810 1.00 64.38 99 ASN A C 1
ATOM 826 O O . ASN A 1 99 ? -25.021 -9.626 18.955 1.00 64.38 99 ASN A O 1
ATOM 830 N N . ASN A 1 100 ? -24.603 -11.632 19.907 1.00 64.31 100 ASN A N 1
ATOM 831 C CA . ASN A 1 100 ? -25.456 -12.448 19.034 1.00 64.31 100 ASN A CA 1
ATOM 832 C C . ASN A 1 100 ? -26.926 -11.985 19.015 1.00 64.31 100 ASN A C 1
ATOM 834 O O . ASN A 1 100 ? -27.663 -12.329 18.099 1.00 64.31 100 ASN A O 1
ATOM 838 N N . GLU A 1 101 ? -27.344 -11.196 20.005 1.00 66.25 101 GLU A N 1
ATOM 839 C CA . GLU A 1 101 ? -28.692 -10.626 20.117 1.00 66.25 101 GLU A CA 1
ATOM 840 C C . GLU A 1 101 ? -28.833 -9.230 19.477 1.00 66.25 101 GLU A C 1
ATOM 842 O O . GLU A 1 101 ? -29.937 -8.694 19.394 1.00 66.25 101 GLU A O 1
ATOM 847 N N . CYS A 1 102 ? -27.734 -8.604 19.036 1.00 64.62 102 CYS A N 1
ATOM 848 C CA . CYS A 1 102 ? -27.755 -7.281 18.415 1.00 64.62 102 CYS A CA 1
ATOM 849 C C . CYS A 1 102 ? -27.343 -7.359 16.940 1.00 64.62 102 CYS A C 1
ATOM 851 O O . CYS A 1 102 ? -26.169 -7.444 16.598 1.00 64.62 102 CYS A O 1
ATOM 853 N N . GLU A 1 103 ? -28.320 -7.211 16.049 1.00 69.00 103 GLU A N 1
ATOM 854 C CA . GLU A 1 103 ? -28.104 -7.192 14.594 1.00 69.00 103 GLU A CA 1
ATOM 855 C C . GLU A 1 103 ? -27.784 -5.792 14.038 1.00 69.00 103 GLU A C 1
ATOM 857 O O . GLU A 1 103 ? -27.730 -5.584 12.823 1.00 69.00 103 GLU A O 1
ATOM 862 N N . LYS A 1 104 ? -27.596 -4.790 14.908 1.00 76.00 104 LYS A N 1
ATOM 863 C CA . LYS A 1 104 ? -27.367 -3.413 14.462 1.00 76.00 104 LYS A CA 1
ATOM 864 C C . LYS A 1 104 ? -25.996 -3.281 13.817 1.00 76.00 104 LYS A C 1
ATOM 866 O O . LYS A 1 104 ? -24.976 -3.630 14.409 1.00 76.00 104 LYS A O 1
ATOM 871 N N . LYS A 1 105 ? -26.001 -2.675 12.633 1.00 78.62 105 LYS A N 1
ATOM 872 C CA . LYS A 1 105 ? -24.806 -2.290 11.891 1.00 78.62 105 LYS A CA 1
ATOM 873 C C . LYS A 1 105 ? -24.843 -0.809 11.587 1.00 78.62 105 LYS A C 1
ATOM 875 O O . LYS A 1 105 ? -25.906 -0.265 11.291 1.00 78.62 105 LYS A O 1
ATOM 880 N N . TRP A 1 106 ? -23.691 -0.158 11.629 1.00 78.75 106 TRP A N 1
ATOM 881 C CA . TRP A 1 106 ? -23.579 1.230 11.204 1.00 78.75 106 TRP A CA 1
ATOM 882 C C . TRP A 1 106 ? -22.259 1.480 10.499 1.00 78.75 106 TRP A C 1
ATOM 884 O O . TRP A 1 106 ? -21.225 0.892 10.805 1.00 78.75 106 TRP A O 1
ATOM 894 N N . THR A 1 107 ? -22.284 2.399 9.548 1.00 76.94 107 THR A N 1
ATOM 895 C CA . THR A 1 107 ? -21.079 2.854 8.868 1.00 76.94 107 THR A CA 1
ATOM 896 C C . THR A 1 107 ? -20.512 4.079 9.568 1.00 76.94 107 THR A C 1
ATOM 898 O O . THR A 1 107 ? -21.254 4.997 9.913 1.00 76.94 107 THR A O 1
ATOM 901 N N . SER A 1 108 ? -19.194 4.135 9.725 1.00 74.56 108 SER A N 1
ATOM 902 C CA . SER A 1 108 ? -18.482 5.295 10.251 1.00 74.56 108 SER A CA 1
ATOM 903 C C . SER A 1 108 ? -17.354 5.689 9.309 1.00 74.56 108 SER A C 1
ATOM 905 O O . SER A 1 108 ? -16.476 4.888 8.998 1.00 74.56 108 SER A O 1
ATOM 907 N N . SER A 1 109 ? -17.344 6.956 8.901 1.00 70.62 109 SER A N 1
ATOM 908 C CA . SER A 1 109 ? -16.215 7.591 8.212 1.00 70.62 109 SER A CA 1
ATOM 909 C C . SER A 1 109 ? -15.179 8.172 9.185 1.00 70.62 109 SER A C 1
ATOM 911 O O . SER A 1 109 ? -14.293 8.920 8.773 1.00 70.62 109 SER A O 1
ATOM 913 N N . TYR A 1 110 ? -15.300 7.883 10.484 1.00 74.62 110 TYR A N 1
ATOM 914 C CA . TYR A 1 110 ? -14.476 8.440 11.565 1.00 74.62 110 TYR A CA 1
ATOM 915 C C . TYR A 1 110 ? -13.790 7.346 12.399 1.00 74.62 110 TYR A C 1
ATOM 917 O O . TYR A 1 110 ? -13.507 7.545 13.582 1.00 74.62 110 TYR A O 1
ATOM 925 N N . THR A 1 111 ? -13.529 6.186 11.798 1.00 81.94 111 THR A N 1
ATOM 926 C CA . THR A 1 111 ? -12.752 5.118 12.433 1.00 81.94 111 THR A CA 1
ATOM 927 C C . THR A 1 111 ? -11.264 5.397 12.266 1.00 81.94 111 THR A C 1
ATOM 929 O O . THR A 1 111 ? -10.811 5.666 11.155 1.00 81.94 111 THR A O 1
ATOM 932 N N . TRP A 1 112 ? -10.499 5.300 13.350 1.00 83.88 112 TRP A N 1
ATOM 933 C CA . TRP A 1 112 ? -9.041 5.357 13.316 1.00 83.88 112 TRP A CA 1
ATOM 934 C C . TRP A 1 112 ? -8.461 3.985 13.642 1.00 83.88 112 TRP A C 1
ATOM 936 O O . TRP A 1 112 ? -8.856 3.364 14.629 1.00 83.88 112 TRP A O 1
ATOM 946 N N . ILE A 1 113 ? -7.505 3.545 12.832 1.00 85.62 113 ILE A N 1
ATOM 947 C CA . ILE A 1 113 ? -6.703 2.333 13.044 1.00 85.62 113 ILE A CA 1
ATOM 948 C C . ILE A 1 113 ? -5.230 2.711 13.095 1.00 85.62 113 ILE A C 1
ATOM 950 O O . ILE A 1 113 ? -4.840 3.708 12.491 1.00 85.62 113 ILE A O 1
ATOM 954 N N . LEU A 1 114 ? -4.391 1.939 13.778 1.00 88.94 114 LEU A N 1
ATOM 955 C CA . LEU A 1 114 ? -2.944 2.148 13.678 1.00 88.94 114 LEU A CA 1
ATOM 956 C C . LEU A 1 114 ? -2.498 2.032 12.211 1.00 88.94 114 LEU A C 1
ATOM 958 O O . LEU A 1 114 ? -2.853 1.075 11.519 1.00 88.94 114 LEU A O 1
ATOM 962 N N . LEU A 1 115 ? -1.717 3.005 11.733 1.00 88.25 115 LEU A N 1
ATOM 963 C CA . LEU A 1 115 ? -1.263 3.068 10.339 1.00 88.25 115 LEU A CA 1
ATOM 964 C C . LEU A 1 115 ? -0.482 1.807 9.955 1.00 88.25 115 LEU A C 1
ATOM 966 O O . LEU A 1 115 ? -0.693 1.263 8.878 1.00 88.25 115 LEU A O 1
ATOM 970 N N . GLU A 1 116 ? 0.348 1.295 10.860 1.00 89.81 116 GLU A N 1
ATOM 971 C CA . GLU A 1 116 ? 1.078 0.041 10.663 1.00 89.81 116 GLU A CA 1
ATOM 972 C C . GLU A 1 116 ? 0.129 -1.146 10.423 1.00 89.81 116 GLU A C 1
ATOM 974 O O . GLU A 1 116 ? 0.363 -1.976 9.546 1.00 89.81 116 GLU A O 1
ATOM 979 N N . LYS A 1 117 ? -0.980 -1.227 11.165 1.00 86.88 117 LYS A N 1
ATOM 980 C CA . LYS A 1 117 ? -1.968 -2.307 11.013 1.00 86.88 117 LYS A CA 1
ATOM 981 C C . LYS A 1 117 ? -2.714 -2.191 9.686 1.00 86.88 117 LYS A C 1
ATOM 983 O O . LYS A 1 117 ? -2.933 -3.205 9.027 1.00 86.88 117 LYS A O 1
ATOM 988 N N . TYR A 1 118 ? -3.027 -0.963 9.262 1.00 86.94 118 TYR A N 1
ATOM 989 C CA . TYR A 1 118 ? -3.568 -0.692 7.928 1.00 86.94 118 TYR A CA 1
ATOM 990 C C . TYR A 1 118 ? -2.606 -1.132 6.819 1.00 86.94 118 TYR A C 1
ATOM 992 O O . TYR A 1 118 ? -3.003 -1.830 5.892 1.00 86.94 118 TYR A O 1
ATOM 1000 N N . GLN A 1 119 ? -1.335 -0.740 6.920 1.00 86.56 119 GLN A N 1
ATOM 1001 C CA . GLN A 1 119 ? -0.301 -1.053 5.932 1.00 86.56 119 GLN A CA 1
ATOM 1002 C C . GLN A 1 119 ? -0.048 -2.558 5.803 1.00 86.56 119 GLN A C 1
ATOM 1004 O O . GLN A 1 119 ? 0.279 -3.032 4.717 1.00 86.56 119 GLN A O 1
ATOM 1009 N N . ASN A 1 120 ? -0.239 -3.303 6.891 1.00 84.88 120 ASN A N 1
ATOM 1010 C CA . ASN A 1 120 ? -0.117 -4.756 6.925 1.00 84.88 120 ASN A CA 1
ATOM 1011 C C . ASN A 1 120 ? -1.399 -5.505 6.514 1.00 84.88 120 ASN A C 1
ATOM 1013 O O . ASN A 1 120 ? -1.409 -6.733 6.573 1.00 84.88 120 ASN A O 1
ATOM 1017 N N . ASP A 1 121 ? -2.464 -4.802 6.104 1.00 81.56 121 ASP A N 1
ATOM 1018 C CA . ASP A 1 121 ? -3.762 -5.387 5.736 1.00 81.56 121 ASP A CA 1
ATOM 1019 C C . ASP A 1 121 ? -4.314 -6.356 6.805 1.00 81.56 121 ASP A C 1
ATOM 1021 O O . ASP A 1 121 ? -4.928 -7.381 6.488 1.00 81.56 121 ASP A O 1
ATOM 1025 N N . ILE A 1 122 ? -4.105 -6.020 8.085 1.00 80.94 122 ILE A N 1
ATOM 1026 C CA . ILE A 1 122 ? -4.601 -6.821 9.209 1.00 80.94 122 ILE A CA 1
ATOM 1027 C C . ILE A 1 122 ? -6.137 -6.844 9.177 1.00 80.94 122 ILE A C 1
ATOM 1029 O O . ILE A 1 122 ? -6.760 -5.776 9.105 1.00 80.94 122 ILE A O 1
ATOM 1033 N N . PRO A 1 123 ? -6.768 -8.034 9.220 1.00 75.25 123 PRO A N 1
ATOM 1034 C CA . PRO A 1 123 ? -8.215 -8.141 9.272 1.00 75.25 123 PRO A CA 1
ATOM 1035 C C . PRO A 1 123 ? -8.792 -7.388 10.464 1.00 75.25 123 PRO A C 1
ATOM 1037 O O . PRO A 1 123 ? -8.266 -7.420 11.569 1.00 75.25 123 PRO A O 1
ATOM 1040 N N . ALA A 1 124 ? -9.940 -6.764 10.235 1.00 69.31 124 ALA A N 1
ATOM 1041 C CA . ALA A 1 124 ? -10.711 -6.062 11.249 1.00 69.31 124 ALA A CA 1
ATOM 1042 C C . ALA A 1 124 ? -11.006 -6.910 12.504 1.00 69.31 124 ALA A C 1
ATOM 1044 O O . ALA A 1 124 ? -10.954 -6.392 13.616 1.00 69.31 124 ALA A O 1
ATOM 1045 N N . SER A 1 125 ? -11.254 -8.211 12.312 1.00 71.06 125 SER A N 1
ATOM 1046 C CA . SER A 1 125 ? -11.489 -9.194 13.376 1.00 71.06 125 SER A CA 1
ATOM 1047 C C . SER A 1 125 ? -10.289 -9.414 14.292 1.00 71.06 125 SER A C 1
ATOM 1049 O O . SER A 1 125 ? -10.464 -9.866 15.418 1.00 71.06 125 SER A O 1
ATOM 1051 N N . ASP A 1 126 ? -9.091 -9.105 13.801 1.00 71.75 126 ASP A N 1
ATOM 1052 C CA . ASP A 1 126 ? -7.825 -9.386 14.470 1.00 71.75 126 ASP A CA 1
ATOM 1053 C C . ASP A 1 126 ? -7.268 -8.115 15.140 1.00 71.75 126 ASP A C 1
ATOM 1055 O O . ASP A 1 126 ? -6.178 -8.135 15.712 1.00 71.75 126 ASP A O 1
ATOM 1059 N N . LEU A 1 127 ? -8.006 -6.998 15.061 1.00 71.88 127 LEU A N 1
ATOM 1060 C CA . LEU A 1 127 ? -7.674 -5.742 15.723 1.00 71.88 127 LEU A CA 1
ATOM 1061 C C . LEU A 1 127 ? -8.236 -5.724 17.146 1.00 71.88 127 LEU A C 1
ATOM 1063 O O . LEU A 1 127 ? -9.437 -5.882 17.372 1.00 71.88 127 LEU A O 1
ATOM 1067 N N . ASN A 1 128 ? -7.374 -5.432 18.112 1.00 70.06 128 ASN A N 1
ATOM 1068 C CA . ASN A 1 128 ? -7.772 -5.193 19.492 1.00 70.06 128 ASN A CA 1
ATOM 1069 C C . ASN A 1 128 ? -8.310 -3.768 19.680 1.00 70.06 128 ASN A C 1
ATOM 1071 O O . ASN A 1 128 ? -7.977 -2.840 18.944 1.00 70.06 128 ASN A O 1
ATOM 1075 N N . ARG A 1 129 ? -9.080 -3.545 20.754 1.00 61.44 129 ARG A N 1
ATOM 1076 C CA . ARG A 1 129 ? -9.669 -2.228 21.068 1.00 61.44 129 ARG A CA 1
ATOM 1077 C C . ARG A 1 129 ? -8.631 -1.110 21.219 1.00 61.44 129 ARG A C 1
ATOM 1079 O O . ARG A 1 129 ? -8.939 0.030 20.919 1.00 61.44 129 ARG A O 1
ATOM 1086 N N . VAL A 1 130 ? -7.415 -1.414 21.670 1.00 65.94 130 VAL A N 1
ATOM 1087 C CA . VAL A 1 130 ? -6.327 -0.422 21.802 1.00 65.94 130 VAL A CA 1
ATOM 1088 C C . VAL A 1 130 ? -5.769 -0.003 20.435 1.00 65.94 130 VAL A C 1
ATOM 1090 O O . VAL A 1 130 ? -5.143 1.042 20.314 1.00 65.94 130 VAL A O 1
ATOM 1093 N N . GLU A 1 131 ? -6.024 -0.794 19.396 1.00 61.62 131 GLU A N 1
ATOM 1094 C CA . GLU A 1 131 ? -5.595 -0.557 18.014 1.00 61.62 131 GLU A CA 1
ATOM 1095 C C . GLU A 1 131 ? -6.687 0.146 17.186 1.00 61.62 131 GLU A C 1
ATOM 1097 O O . GLU A 1 131 ? -6.466 0.484 16.021 1.00 61.62 131 GLU A O 1
ATOM 1102 N N . LEU A 1 132 ? -7.848 0.397 17.809 1.00 58.94 132 LEU A N 1
ATOM 1103 C CA . LEU A 1 132 ? -9.014 1.076 17.258 1.00 58.94 132 LEU A CA 1
ATOM 1104 C C . LEU A 1 132 ? -9.345 2.308 18.102 1.00 58.94 132 LEU A C 1
ATOM 1106 O O . LEU A 1 132 ? -9.534 2.232 19.313 1.00 58.94 132 LEU A O 1
ATOM 1110 N N . SER A 1 133 ? -9.493 3.462 17.464 1.00 58.25 133 SER A N 1
ATOM 1111 C CA . SER A 1 133 ? -9.995 4.652 18.144 1.00 58.25 133 SER A CA 1
ATOM 1112 C C . SER A 1 133 ? -11.142 5.268 17.365 1.00 58.25 133 SER A C 1
ATOM 1114 O O . SER A 1 133 ? -11.012 5.680 16.217 1.00 58.25 133 SER A O 1
ATOM 1116 N N . SER A 1 134 ? -12.292 5.387 18.009 1.00 50.44 134 SER A N 1
ATOM 1117 C CA . SER A 1 134 ? -13.337 6.318 17.611 1.00 50.44 134 SER A CA 1
ATOM 1118 C C . SER A 1 134 ? -13.103 7.611 18.391 1.00 50.44 134 SER A C 1
ATOM 1120 O O . SER A 1 134 ? -13.693 7.809 19.456 1.00 50.44 134 SER A O 1
ATOM 1122 N N . LYS A 1 135 ? -12.245 8.512 17.897 1.00 46.72 135 LYS A N 1
ATOM 1123 C CA . LYS A 1 135 ? -11.963 9.809 18.555 1.00 46.72 135 LYS A CA 1
ATOM 1124 C C . LYS A 1 135 ? -13.169 10.769 18.642 1.00 46.72 135 LYS A C 1
ATOM 1126 O O . LYS A 1 135 ? -12.995 11.925 18.989 1.00 46.72 135 LYS A O 1
ATOM 1131 N N . ASN A 1 136 ? -14.386 10.274 18.403 1.00 37.34 136 ASN A N 1
ATOM 1132 C CA . ASN A 1 136 ? -15.660 10.963 18.616 1.00 37.34 136 ASN A CA 1
ATOM 1133 C C . ASN A 1 136 ? -16.667 10.187 19.489 1.00 37.34 136 ASN A C 1
ATOM 1135 O O . ASN A 1 136 ? -17.837 10.551 19.517 1.00 37.34 136 ASN A O 1
ATOM 1139 N N . LEU A 1 137 ? -16.247 9.174 20.258 1.00 37.16 137 LEU A N 1
ATOM 1140 C CA . LEU A 1 137 ? -17.126 8.547 21.265 1.00 37.16 137 LEU A CA 1
ATOM 1141 C C . LEU A 1 137 ? -17.055 9.200 22.658 1.00 37.16 137 LEU A C 1
ATOM 1143 O O . LEU A 1 137 ? -17.631 8.672 23.600 1.00 37.16 137 LEU A O 1
ATOM 1147 N N . ILE A 1 138 ? -16.401 10.364 22.791 1.00 31.53 138 ILE A N 1
ATOM 1148 C CA . ILE A 1 138 ? -16.440 11.170 24.028 1.00 31.53 138 ILE A CA 1
ATOM 1149 C C . ILE A 1 138 ? -17.254 12.470 23.870 1.00 31.53 138 ILE A C 1
ATOM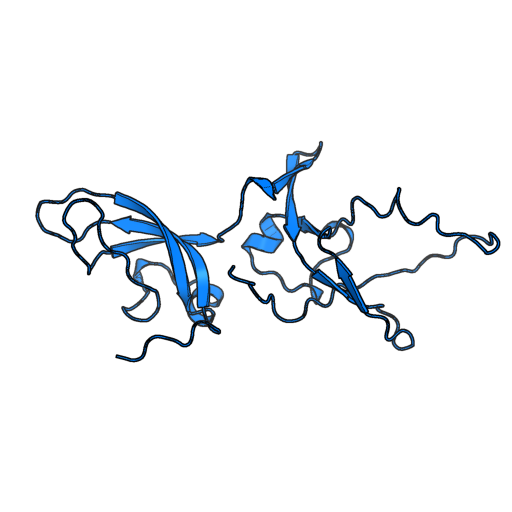 1151 O O . ILE A 1 138 ? -17.612 13.057 24.881 1.00 31.53 138 ILE A O 1
ATOM 1155 N N . TYR A 1 139 ? -17.651 12.901 22.659 1.00 25.86 139 TYR A N 1
ATOM 1156 C CA . TYR A 1 139 ? -18.338 14.203 22.523 1.00 25.86 139 TYR A CA 1
ATOM 1157 C C . TYR A 1 139 ? -19.626 14.290 21.699 1.00 25.86 139 TYR A C 1
ATOM 1159 O O . TYR A 1 139 ? -20.271 15.330 21.775 1.00 25.86 139 TYR A O 1
ATOM 1167 N N . LEU A 1 140 ? -20.085 13.268 20.969 1.00 24.48 140 LEU A N 1
ATOM 1168 C CA . LEU A 1 140 ? -21.262 13.448 20.100 1.00 24.48 140 LEU A CA 1
ATOM 1169 C C . LEU A 1 140 ? -22.181 12.220 20.038 1.00 24.48 140 LEU A C 1
ATOM 1171 O O . LEU A 1 140 ? -22.357 11.637 18.981 1.00 24.48 140 LEU A O 1
ATOM 1175 N N . PHE A 1 141 ? -22.806 11.874 21.166 1.00 26.17 141 PHE A N 1
ATOM 1176 C CA . PHE A 1 141 ? -24.191 11.375 21.203 1.00 26.17 141 PHE A CA 1
ATOM 1177 C C . PHE A 1 141 ? -24.859 11.830 22.511 1.00 26.17 141 PHE A C 1
ATOM 1179 O O . PHE A 1 141 ? -25.215 11.034 23.371 1.00 26.17 141 PHE A O 1
ATOM 1186 N N . PHE A 1 142 ? -25.039 13.145 22.655 1.00 25.62 142 PHE A N 1
ATOM 1187 C CA . PHE A 1 142 ? -26.223 13.661 23.340 1.00 25.62 142 PHE A CA 1
ATOM 1188 C C . PHE A 1 142 ? -27.339 13.722 22.293 1.00 25.62 142 PHE A C 1
ATOM 1190 O O . PHE A 1 142 ? -27.441 14.687 21.540 1.00 25.62 142 PHE A O 1
ATOM 1197 N N . VAL A 1 143 ? -28.170 12.685 22.228 1.00 23.75 143 VAL A N 1
ATOM 1198 C CA . VAL A 1 143 ? -29.538 12.811 21.715 1.00 23.75 143 VAL A CA 1
ATOM 1199 C C . VAL A 1 143 ? -30.458 12.288 22.809 1.00 23.75 143 VAL A C 1
ATOM 1201 O O . VAL A 1 143 ? -30.216 11.242 23.401 1.00 23.75 143 VAL A O 1
ATOM 1204 N N . LYS A 1 144 ? -31.426 13.143 23.132 1.00 25.81 144 LYS A N 1
ATOM 1205 C CA . LYS A 1 144 ? -32.302 13.164 24.301 1.00 25.81 144 LYS A CA 1
ATOM 1206 C C . LYS A 1 144 ? -33.002 11.835 24.620 1.00 25.81 144 LYS A C 1
ATOM 1208 O O . LYS A 1 144 ? -33.337 11.070 23.728 1.00 25.81 144 LYS A O 1
ATOM 1213 N N . SER A 1 145 ? -33.308 11.734 25.919 1.00 28.00 145 SER A N 1
ATOM 1214 C CA . SER A 1 145 ? -34.177 10.796 26.646 1.00 28.00 145 SER A CA 1
ATOM 1215 C C . SER A 1 145 ? -33.687 9.354 26.763 1.00 28.00 145 SER A C 1
ATOM 1217 O O . SER A 1 145 ? -33.977 8.522 25.914 1.00 28.00 145 SER A O 1
ATOM 1219 N N . ALA A 1 146 ? -33.026 9.031 27.873 1.00 24.92 146 ALA A N 1
ATOM 1220 C CA . ALA A 1 146 ? -33.687 8.440 29.041 1.00 24.92 146 ALA A CA 1
ATOM 1221 C C . ALA A 1 146 ? -32.619 8.001 30.059 1.00 24.92 146 ALA A C 1
ATOM 1223 O O . ALA A 1 146 ? -31.661 7.327 29.706 1.00 24.92 146 ALA A O 1
ATOM 1224 N N . GLU A 1 147 ? -32.792 8.482 31.287 1.00 23.36 147 GLU A N 1
ATOM 1225 C CA . GLU A 1 147 ? -32.381 7.917 32.579 1.00 23.36 147 GLU A CA 1
ATOM 1226 C C . GLU A 1 147 ? -31.033 7.179 32.720 1.00 23.36 147 GLU A C 1
ATOM 1228 O O . GLU A 1 147 ? -30.757 6.114 32.179 1.00 23.36 147 GLU A O 1
ATOM 1233 N N . ILE A 1 148 ? -30.216 7.767 33.592 1.00 28.62 148 ILE A N 1
ATOM 1234 C CA . ILE A 1 148 ? -28.959 7.256 34.130 1.00 28.62 148 ILE A CA 1
ATOM 1235 C C . ILE A 1 148 ? -29.223 6.000 34.974 1.00 28.62 148 ILE A C 1
ATOM 1237 O O . ILE A 1 148 ? -29.938 6.080 35.966 1.00 28.62 148 ILE A O 1
ATOM 1241 N N . THR A 1 149 ? -28.546 4.889 34.672 1.00 23.89 149 THR A N 1
ATOM 1242 C CA . THR A 1 149 ? -28.119 3.883 35.669 1.00 23.89 149 THR A CA 1
ATOM 1243 C C . THR A 1 149 ? -26.761 3.269 35.275 1.00 23.89 149 THR A C 1
ATOM 1245 O O . THR A 1 149 ? -26.373 3.342 34.107 1.00 23.89 149 THR A O 1
ATOM 1248 N N . PRO A 1 150 ? -25.964 2.785 36.252 1.00 25.20 150 PRO A N 1
ATOM 1249 C CA . PRO A 1 150 ? -24.505 2.833 36.188 1.00 25.20 150 PRO A CA 1
ATOM 1250 C C . PRO A 1 150 ? -23.834 1.590 35.587 1.00 25.20 150 PRO A C 1
ATOM 1252 O O . PRO A 1 150 ? -24.379 0.491 35.580 1.00 25.20 150 PRO A O 1
ATOM 1255 N N . LEU A 1 151 ? -22.597 1.831 35.134 1.00 34.22 151 LEU A N 1
ATOM 1256 C CA . LEU A 1 151 ? -21.517 0.902 34.790 1.00 34.22 151 LEU A CA 1
ATOM 1257 C C . LEU A 1 151 ? -21.707 -0.560 35.228 1.00 34.22 151 LEU A C 1
ATOM 1259 O O . LEU A 1 151 ? -21.614 -0.877 36.410 1.00 34.22 151 LEU A O 1
ATOM 1263 N N . ASN A 1 152 ? -21.739 -1.459 34.244 1.00 25.81 152 ASN A N 1
ATOM 1264 C CA . ASN A 1 152 ? -21.058 -2.738 34.372 1.00 25.81 152 ASN A CA 1
ATOM 1265 C C . ASN 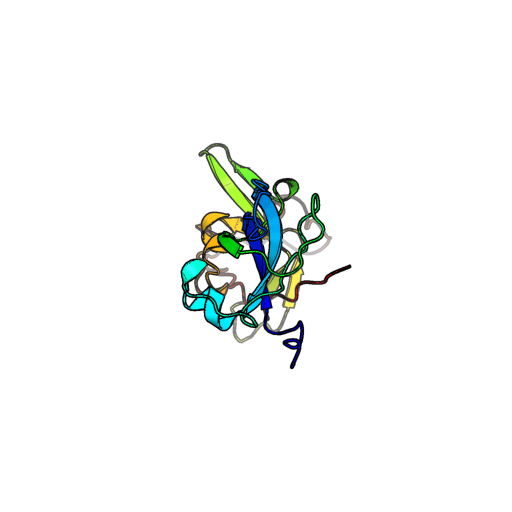A 1 152 ? -20.288 -3.054 33.089 1.00 25.81 152 ASN A C 1
ATOM 1267 O O . ASN A 1 152 ? -20.735 -2.795 31.971 1.00 25.81 152 ASN A O 1
ATOM 1271 N N . ALA A 1 153 ? -19.060 -3.513 33.297 1.00 31.55 153 ALA A N 1
ATOM 1272 C CA . ALA A 1 153 ? -18.067 -3.810 32.286 1.00 31.55 153 ALA A CA 1
ATOM 1273 C C . ALA A 1 153 ? -18.585 -4.812 31.239 1.00 31.55 153 ALA A C 1
ATOM 1275 O O . ALA A 1 153 ? -19.399 -5.670 31.569 1.00 31.55 153 ALA A O 1
ATOM 1276 N N . SER A 1 154 ? -18.018 -4.734 30.024 1.00 28.66 154 SER A N 1
ATOM 1277 C CA . SER A 1 154 ? -18.057 -5.729 28.920 1.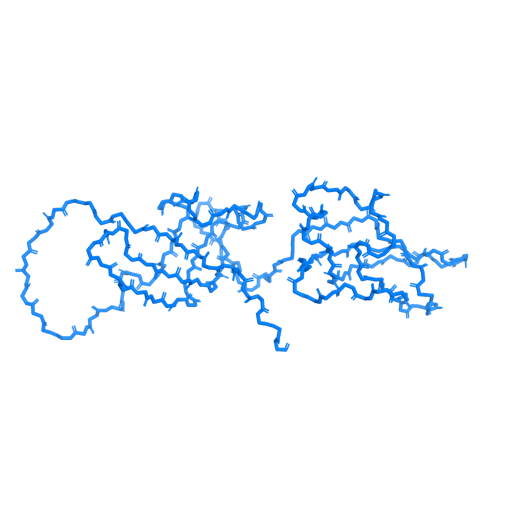00 28.66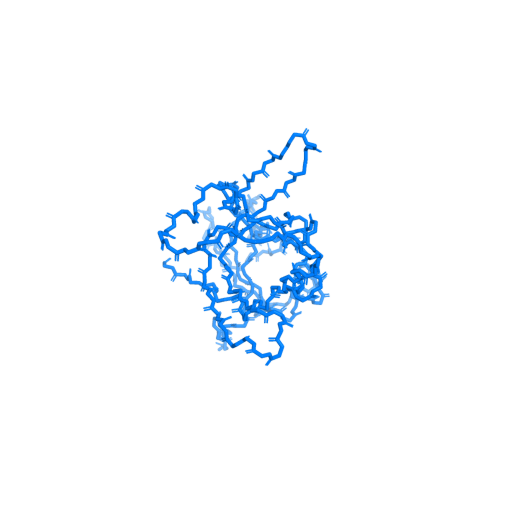 154 SER A CA 1
ATOM 1278 C C . SER A 1 154 ? -18.678 -5.287 27.584 1.00 28.66 154 SER A C 1
ATOM 1280 O O . SER A 1 154 ? -19.069 -6.128 26.782 1.00 28.66 154 SER A O 1
ATOM 1282 N N . ASN A 1 155 ? -18.682 -3.993 27.245 1.00 32.03 155 ASN A N 1
ATOM 1283 C CA . ASN A 1 155 ? -18.990 -3.571 25.867 1.00 32.03 155 ASN A CA 1
ATOM 1284 C C . ASN A 1 155 ? -17.754 -3.730 24.966 1.00 32.03 155 ASN A C 1
ATOM 1286 O O . ASN A 1 155 ? -16.999 -2.783 24.718 1.00 32.03 155 ASN A O 1
ATOM 1290 N N . MET A 1 156 ? -17.520 -4.969 24.534 1.00 31.53 156 MET A N 1
ATOM 1291 C CA . MET A 1 156 ? -16.475 -5.352 23.591 1.00 31.53 156 MET A CA 1
ATOM 1292 C C . MET A 1 156 ? -17.038 -5.238 22.171 1.00 31.53 156 MET A C 1
ATOM 1294 O O . MET A 1 156 ? -17.724 -6.134 21.697 1.00 31.53 156 MET A O 1
ATOM 1298 N N . TRP A 1 157 ? -16.803 -4.102 21.517 1.00 36.41 157 TRP A N 1
ATOM 1299 C CA . TRP A 1 157 ? -17.205 -3.863 20.129 1.00 36.41 157 TRP A CA 1
ATOM 1300 C C . TRP A 1 157 ? -16.202 -4.538 19.194 1.00 36.41 157 TRP A C 1
ATOM 1302 O O . TRP A 1 157 ? -15.006 -4.259 19.292 1.00 36.41 157 TRP A O 1
ATOM 1312 N N . VAL A 1 158 ? -16.673 -5.415 18.311 1.00 33.34 158 VAL A N 1
ATOM 1313 C CA . VAL A 1 158 ? -15.842 -6.043 17.280 1.00 33.34 158 VAL A CA 1
ATOM 1314 C C . VAL A 1 158 ? -16.090 -5.303 15.977 1.00 33.34 158 VAL A C 1
ATOM 1316 O O . VAL A 1 158 ? -17.216 -4.986 15.617 1.00 33.34 158 VAL A O 1
ATOM 1319 N N . PHE A 1 159 ? -15.007 -4.955 15.296 1.00 32.50 159 PHE A N 1
ATOM 1320 C CA . PHE A 1 159 ? -15.065 -4.372 13.972 1.00 32.50 159 PHE A CA 1
ATOM 1321 C C . PHE A 1 159 ? -15.142 -5.531 12.980 1.00 32.50 159 PHE A C 1
ATOM 1323 O O . PHE A 1 159 ? -14.181 -6.280 12.817 1.00 32.50 159 PHE A O 1
ATOM 1330 N N . LYS A 1 160 ? -16.276 -5.705 12.304 1.00 32.47 160 LYS A N 1
ATOM 1331 C CA . LYS A 1 160 ? -16.368 -6.608 11.159 1.00 32.47 160 LYS A CA 1
ATOM 1332 C C . LYS A 1 160 ? -16.410 -5.765 9.899 1.00 32.47 160 LYS A C 1
ATOM 1334 O O . LYS A 1 160 ? -17.474 -5.496 9.361 1.00 32.47 160 LYS A O 1
ATOM 1339 N N . ALA A 1 161 ? -15.247 -5.331 9.410 1.00 32.19 161 ALA A N 1
ATOM 1340 C CA . ALA A 1 161 ? -15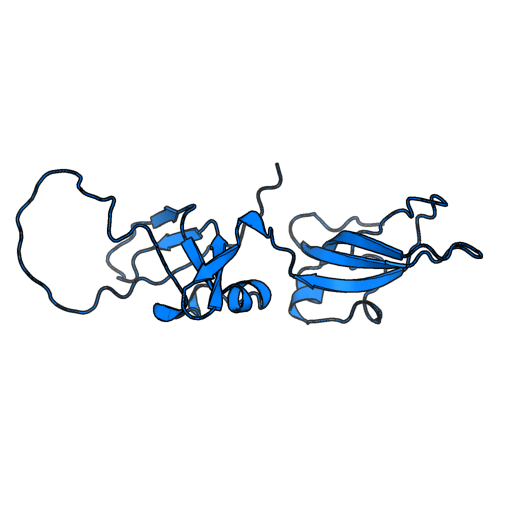.206 -4.673 8.110 1.00 32.19 161 ALA A CA 1
ATOM 1341 C C . ALA A 1 161 ? -15.657 -5.672 7.031 1.00 32.19 161 ALA A C 1
ATOM 1343 O O . ALA A 1 161 ? -14.934 -6.641 6.764 1.00 32.19 161 ALA A O 1
ATOM 1344 N N . PRO A 1 162 ? -16.798 -5.468 6.348 1.00 27.83 162 PRO A N 1
ATOM 1345 C CA . PRO A 1 162 ? -16.998 -6.128 5.081 1.00 27.83 162 PRO A CA 1
ATOM 1346 C C . PRO A 1 162 ? -15.924 -5.583 4.143 1.00 27.83 162 PRO A C 1
ATOM 1348 O O . PRO A 1 162 ? -15.573 -4.405 4.219 1.00 27.83 162 PRO A O 1
ATOM 1351 N N . LYS A 1 163 ? -15.390 -6.471 3.292 1.00 29.31 163 LYS A N 1
ATOM 1352 C CA . LYS A 1 163 ? -14.553 -6.178 2.115 1.00 29.31 163 LYS A CA 1
ATOM 1353 C C . LYS A 1 163 ? -14.387 -4.677 1.886 1.00 29.31 163 LYS A C 1
ATOM 1355 O O . LYS A 1 163 ? -15.344 -4.057 1.423 1.00 29.31 163 LYS A O 1
ATOM 1360 N N . ILE A 1 164 ? -13.202 -4.130 2.181 1.00 29.92 164 ILE A N 1
ATOM 1361 C CA . ILE A 1 164 ? -12.858 -2.735 1.881 1.00 29.92 164 ILE A CA 1
ATOM 1362 C C . ILE A 1 164 ? -13.223 -2.482 0.413 1.00 29.92 164 ILE A C 1
ATOM 1364 O O . ILE A 1 164 ? -12.517 -2.899 -0.507 1.00 29.92 164 ILE A O 1
ATOM 1368 N N . ARG A 1 165 ? -14.384 -1.863 0.180 1.00 24.41 165 ARG A N 1
ATOM 1369 C CA . ARG A 1 165 ? -14.785 -1.400 -1.140 1.00 24.41 165 ARG A CA 1
ATOM 1370 C C . ARG A 1 165 ? -14.132 -0.045 -1.292 1.00 24.41 165 ARG A C 1
ATOM 1372 O O . ARG A 1 165 ? -14.625 0.951 -0.771 1.00 24.41 165 ARG A O 1
ATOM 1379 N N . TYR A 1 166 ? -13.006 -0.035 -1.993 1.00 27.03 166 TYR A N 1
ATOM 1380 C CA . TYR A 1 166 ? -12.430 1.187 -2.525 1.00 27.03 166 TYR A CA 1
ATOM 1381 C C . TYR A 1 166 ? -13.460 1.811 -3.473 1.00 27.03 166 TYR A C 1
ATOM 1383 O O . TYR A 1 166 ? -13.644 1.345 -4.598 1.00 27.03 166 TYR A O 1
ATOM 1391 N N . TRP A 1 167 ? -14.180 2.825 -2.998 1.00 24.62 167 TRP A N 1
ATOM 1392 C CA . TRP A 1 167 ? -14.909 3.724 -3.879 1.00 24.62 167 TRP A CA 1
ATOM 1393 C C . TRP A 1 167 ? -13.870 4.609 -4.565 1.00 24.62 167 TRP A C 1
ATOM 1395 O O . TRP A 1 167 ? -13.248 5.464 -3.940 1.00 24.62 167 TRP A O 1
ATOM 1405 N N . PHE A 1 168 ? -13.626 4.327 -5.843 1.00 25.62 168 PHE A N 1
ATOM 1406 C CA . PHE A 1 168 ? -12.967 5.253 -6.752 1.00 25.62 168 PHE A CA 1
ATOM 1407 C C . PHE A 1 168 ? -14.051 6.211 -7.249 1.00 25.62 168 PHE A C 1
ATOM 1409 O O . PHE A 1 168 ? -14.913 5.775 -8.011 1.00 25.62 168 PHE A O 1
ATOM 1416 N N . ASN A 1 169 ? -14.034 7.460 -6.782 1.00 25.36 169 ASN A N 1
ATOM 1417 C CA . ASN A 1 169 ? -14.575 8.560 -7.582 1.00 25.36 169 ASN A CA 1
ATOM 1418 C C . ASN A 1 169 ? -13.523 8.967 -8.612 1.00 25.36 169 ASN A C 1
ATOM 1420 O O . ASN A 1 169 ? -12.321 8.949 -8.247 1.00 25.36 169 ASN A O 1
#

Organism: NCBI:txid1117311